Protein AF-A0A2N6LLQ1-F1 (afdb_monomer)

pLDDT: mean 83.96, std 10.86, range [49.66, 97.88]

InterPro domains:
  IPR036291 NAD(P)-binding domain superfamily [SSF51735] (32-72)

Structure (mmCIF, N/CA/C/O backbone):
data_AF-A0A2N6LLQ1-F1
#
_entry.id   AF-A0A2N6LLQ1-F1
#
loop_
_atom_site.group_PDB
_atom_site.id
_atom_site.type_symbol
_atom_site.label_atom_id
_atom_site.label_alt_id
_atom_site.label_comp_id
_atom_site.label_asym_id
_atom_site.label_entity_id
_atom_site.label_seq_id
_atom_site.pdbx_PDB_ins_code
_atom_site.Cartn_x
_atom_site.Cartn_y
_atom_site.Cartn_z
_atom_site.occupancy
_atom_site.B_iso_or_equiv
_atom_site.auth_seq_id
_atom_site.auth_comp_id
_atom_site.auth_asym_id
_atom_site.auth_atom_id
_atom_site.pdbx_PDB_model_num
ATOM 1 N N . PHE A 1 1 ? 6.153 -7.199 19.737 1.00 49.66 1 PHE A N 1
ATOM 2 C CA . PHE A 1 1 ? 4.948 -8.018 19.962 1.00 49.66 1 PHE A CA 1
ATOM 3 C C . PHE A 1 1 ? 3.948 -7.649 18.873 1.00 49.66 1 PHE A C 1
ATOM 5 O O . PHE A 1 1 ? 3.478 -6.519 18.876 1.00 49.66 1 PHE A O 1
ATOM 12 N N . SER A 1 2 ? 3.724 -8.505 17.875 1.00 70.25 2 SER A N 1
ATOM 13 C CA . SER A 1 2 ? 2.695 -8.277 16.849 1.00 70.25 2 SER A CA 1
ATOM 14 C C . SER A 1 2 ? 1.460 -9.088 17.218 1.00 70.25 2 SER A C 1
ATOM 16 O O . SER A 1 2 ? 1.577 -10.288 17.458 1.00 70.25 2 SER A O 1
ATOM 18 N N . LEU A 1 3 ? 0.300 -8.437 17.287 1.00 76.62 3 LEU A N 1
ATOM 19 C CA . LEU A 1 3 ? -0.973 -9.131 17.460 1.00 76.62 3 LEU A CA 1
ATOM 20 C C . LEU A 1 3 ? -1.238 -9.966 16.192 1.00 76.62 3 LEU A C 1
ATOM 22 O O . LEU A 1 3 ? -1.080 -9.414 15.095 1.00 76.62 3 LEU A O 1
ATOM 26 N N . PRO A 1 4 ? -1.607 -11.252 16.291 1.00 86.62 4 PRO A N 1
ATOM 27 C CA . PRO A 1 4 ? -1.964 -12.010 15.104 1.00 86.62 4 PRO A CA 1
ATOM 28 C C . PRO A 1 4 ? -3.243 -11.455 14.450 1.00 86.62 4 PRO A C 1
ATOM 30 O O . PRO A 1 4 ? -3.998 -10.650 15.010 1.00 86.62 4 PRO A O 1
ATOM 33 N N . LYS A 1 5 ? -3.420 -11.802 13.171 1.00 82.81 5 LYS A N 1
ATOM 34 C CA . LYS A 1 5 ? -4.429 -11.202 12.286 1.00 82.81 5 LYS A CA 1
ATOM 35 C C . LYS A 1 5 ? -5.844 -11.319 12.853 1.00 82.81 5 LYS A C 1
ATOM 37 O O . LYS A 1 5 ? -6.625 -10.370 12.753 1.00 82.81 5 LYS A O 1
ATOM 42 N N . ASP A 1 6 ? -6.172 -12.479 13.404 1.00 86.81 6 ASP A N 1
ATOM 43 C CA . ASP A 1 6 ? -7.532 -12.796 13.820 1.00 86.81 6 ASP A CA 1
ATOM 44 C C . ASP A 1 6 ? -7.914 -12.054 15.101 1.00 86.81 6 ASP A C 1
ATOM 46 O O . ASP A 1 6 ? -9.019 -11.509 15.175 1.00 86.81 6 ASP A O 1
ATOM 50 N N . GLU A 1 7 ? -6.990 -11.907 16.057 1.00 88.88 7 GLU A N 1
ATOM 51 C CA . GLU A 1 7 ? -7.208 -11.068 17.237 1.00 88.88 7 GLU A CA 1
ATOM 52 C C . GLU A 1 7 ? -7.374 -9.596 16.843 1.00 88.88 7 GLU A C 1
ATOM 54 O O . GLU A 1 7 ? -8.254 -8.906 17.366 1.00 88.88 7 GLU A O 1
ATOM 59 N N . LEU A 1 8 ? -6.590 -9.113 15.871 1.00 87.12 8 LEU A N 1
ATOM 60 C CA . LEU A 1 8 ? -6.699 -7.734 15.387 1.00 87.12 8 LEU A CA 1
ATOM 61 C C . LEU A 1 8 ? -8.058 -7.494 14.718 1.00 87.12 8 LEU A C 1
ATOM 63 O O . LEU A 1 8 ? -8.715 -6.477 14.957 1.00 87.12 8 LEU A O 1
ATOM 67 N N . LYS A 1 9 ? -8.510 -8.453 13.907 1.00 87.19 9 LYS A N 1
ATOM 68 C CA . LYS A 1 9 ? -9.806 -8.397 13.229 1.00 87.19 9 LYS A CA 1
ATOM 69 C C . LYS A 1 9 ? -10.963 -8.437 14.225 1.00 87.19 9 LYS A C 1
ATOM 71 O O . LYS A 1 9 ? -11.932 -7.696 14.056 1.00 87.19 9 LYS A O 1
ATOM 76 N N . LEU A 1 10 ? -10.865 -9.262 15.269 1.00 88.81 10 LEU A N 1
ATOM 77 C CA . LEU A 1 10 ? -11.857 -9.319 16.343 1.00 88.81 10 LEU A CA 1
ATOM 78 C C . LEU A 1 10 ? -11.963 -7.974 17.072 1.00 88.81 10 LEU A C 1
ATOM 80 O O . LEU A 1 10 ? -13.066 -7.449 17.237 1.00 88.81 10 LEU A O 1
ATOM 84 N N . PHE A 1 11 ? -10.826 -7.383 17.439 1.00 88.88 11 PHE A N 1
ATOM 85 C CA . PHE A 1 11 ? -10.785 -6.083 18.104 1.00 88.88 11 PHE A CA 1
ATOM 86 C C . PHE A 1 11 ? -11.426 -4.976 17.254 1.00 88.88 11 PHE A C 1
ATOM 88 O O . PHE A 1 11 ? -12.271 -4.221 17.741 1.00 88.88 11 PHE A O 1
ATOM 95 N N . LEU A 1 12 ? -11.085 -4.904 15.963 1.00 87.75 12 LEU A N 1
ATOM 96 C CA . LEU A 1 12 ? -11.659 -3.902 15.064 1.00 87.75 12 LEU A CA 1
ATOM 97 C C . LEU A 1 12 ? -13.155 -4.107 14.833 1.00 87.75 12 LEU A C 1
ATOM 99 O O . LEU A 1 12 ? -13.885 -3.121 14.765 1.00 87.75 12 LEU A O 1
ATOM 103 N N . LYS A 1 13 ? -13.644 -5.353 14.772 1.00 87.31 13 LYS A N 1
ATOM 104 C CA . LYS A 1 13 ? -15.088 -5.628 14.704 1.00 87.31 13 LYS A CA 1
ATOM 105 C C . LYS A 1 13 ? -15.816 -5.077 15.927 1.00 87.31 13 LYS A C 1
ATOM 107 O O . LYS A 1 13 ? -16.818 -4.386 15.762 1.00 87.31 13 LYS A O 1
ATOM 112 N N . LEU A 1 14 ? -15.310 -5.336 17.133 1.00 89.19 14 LEU A N 1
ATOM 113 C CA . LEU A 1 14 ? -15.901 -4.815 18.372 1.00 89.19 14 LEU A CA 1
ATOM 114 C C . LEU A 1 14 ? -15.914 -3.282 18.385 1.00 89.19 14 LEU A C 1
ATOM 116 O O . LEU A 1 14 ? -16.950 -2.670 18.653 1.00 89.19 14 LEU A O 1
ATOM 120 N N . ARG A 1 15 ? -14.789 -2.656 18.019 1.00 86.19 15 ARG A N 1
ATOM 121 C CA . ARG A 1 15 ? -14.682 -1.196 17.910 1.00 86.19 15 ARG A CA 1
ATOM 122 C C . ARG A 1 15 ? -15.679 -0.626 16.900 1.00 86.19 15 ARG A C 1
ATOM 124 O O . ARG A 1 15 ? -16.377 0.332 17.225 1.00 86.19 15 ARG A O 1
ATOM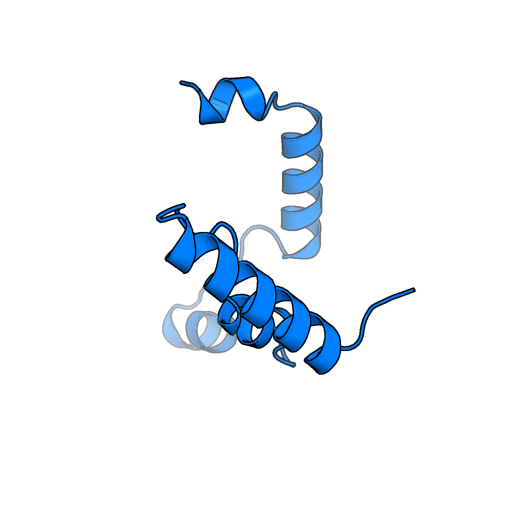 131 N N . TYR A 1 16 ? -15.772 -1.224 15.714 1.00 85.81 16 TYR A N 1
ATOM 132 C CA . TYR A 1 16 ? -16.681 -0.796 14.652 1.00 85.81 16 TYR A CA 1
ATOM 133 C C . TYR A 1 16 ? -18.148 -0.850 15.099 1.00 85.81 16 TYR A C 1
ATOM 135 O O . TYR A 1 16 ? -18.889 0.108 14.884 1.00 85.81 16 TYR A O 1
ATOM 143 N N . GLN A 1 17 ? -18.567 -1.923 15.782 1.00 86.69 17 GLN A N 1
ATOM 144 C CA . GLN A 1 17 ? -19.932 -2.026 16.316 1.00 86.69 17 GLN A CA 1
ATOM 145 C C . GLN A 1 17 ? -20.221 -0.946 17.366 1.00 86.69 17 GLN A C 1
ATOM 147 O O . GLN A 1 17 ? -21.285 -0.329 17.332 1.00 86.69 17 GLN A O 1
ATOM 152 N N . GLY A 1 18 ? -19.261 -0.658 18.251 1.00 87.88 18 GLY A N 1
ATOM 153 C CA . GLY A 1 18 ? -19.371 0.449 19.201 1.00 87.88 18 GLY A CA 1
ATOM 154 C C . GLY A 1 18 ? -19.508 1.802 18.496 1.00 87.88 18 GLY A C 1
ATOM 155 O O . GLY A 1 18 ? -20.424 2.565 18.787 1.00 87.88 18 GLY A O 1
ATOM 156 N N . GLN A 1 19 ? -18.650 2.088 17.513 1.00 87.38 19 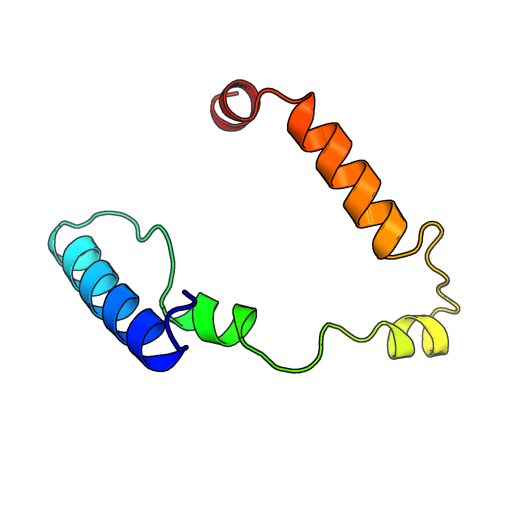GLN A N 1
ATOM 157 C CA . GLN A 1 19 ? -18.712 3.327 16.728 1.00 87.38 19 GLN A CA 1
ATOM 158 C C . GLN A 1 19 ? -20.057 3.478 16.008 1.00 87.38 19 GLN A C 1
ATOM 160 O O . GLN A 1 19 ? -20.666 4.544 16.083 1.00 87.38 19 GLN A O 1
ATOM 165 N N . LYS A 1 20 ? -20.571 2.397 15.410 1.00 82.50 20 LYS A N 1
ATOM 166 C CA . LYS A 1 20 ? -21.890 2.363 14.768 1.00 82.50 20 LYS A CA 1
ATOM 167 C C . LYS A 1 20 ? -23.022 2.660 15.756 1.00 82.50 20 LYS A C 1
ATOM 169 O O . LYS A 1 20 ? -23.897 3.465 15.439 1.00 82.50 20 LYS A O 1
ATOM 174 N N . LEU A 1 21 ? -22.994 2.059 16.948 1.00 88.94 21 LEU A N 1
ATOM 175 C CA . LEU A 1 21 ? -23.988 2.293 18.002 1.00 88.94 21 LEU A CA 1
ATOM 176 C C . LEU A 1 21 ? -24.008 3.764 18.447 1.00 88.94 21 LEU A C 1
ATOM 178 O O . LEU A 1 21 ? -25.075 4.349 18.611 1.00 88.94 21 LEU A O 1
ATOM 182 N N . PHE A 1 22 ? -22.833 4.384 18.562 1.00 87.50 22 PHE A N 1
ATOM 183 C CA . PHE A 1 22 ? -22.686 5.800 18.906 1.00 87.50 22 PHE A CA 1
ATOM 184 C C . PHE A 1 22 ? -22.763 6.751 17.698 1.00 87.50 22 PHE A C 1
ATOM 186 O O . PHE A 1 22 ? -22.447 7.931 17.844 1.00 87.50 22 PHE A O 1
ATOM 193 N N . ARG A 1 23 ? -23.164 6.265 16.509 1.00 83.00 23 ARG A N 1
ATOM 194 C CA . ARG A 1 23 ? -23.227 7.025 15.241 1.00 83.00 23 ARG A CA 1
ATOM 195 C C . ARG A 1 23 ? -21.939 7.792 14.906 1.00 83.00 23 ARG A C 1
ATOM 197 O O . ARG A 1 23 ? -21.977 8.837 14.263 1.00 83.00 23 ARG A O 1
ATOM 204 N N . LYS A 1 24 ? -20.791 7.272 15.336 1.00 76.69 24 LYS A N 1
ATOM 205 C CA . LYS A 1 24 ? -19.473 7.797 14.979 1.00 76.69 24 LYS A CA 1
ATOM 206 C C . LYS A 1 24 ? -19.020 7.170 13.666 1.00 76.69 24 LYS A C 1
ATOM 208 O O . LYS A 1 24 ? -19.258 5.987 13.424 1.00 76.69 24 LYS A O 1
ATOM 213 N N . GLN A 1 25 ? -18.354 7.961 12.830 1.00 74.00 25 GLN A N 1
ATOM 214 C CA . GLN A 1 25 ? -17.714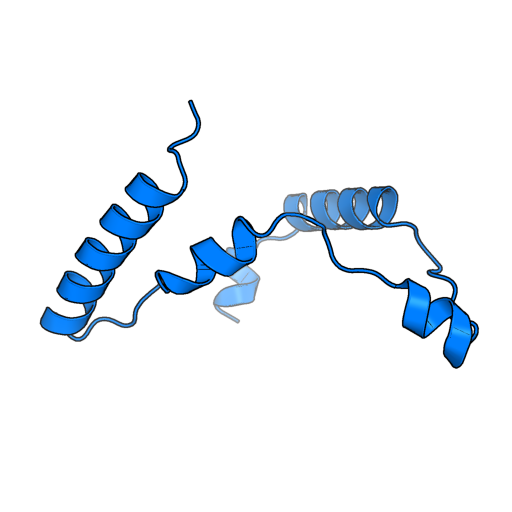 7.448 11.624 1.00 74.00 25 GLN A CA 1
ATOM 215 C C . GLN A 1 25 ? -16.620 6.446 12.015 1.00 74.00 25 GLN A C 1
ATOM 217 O O . GLN A 1 25 ? -15.918 6.635 13.009 1.00 74.00 25 GLN A O 1
ATOM 222 N N . ALA A 1 26 ? -16.525 5.346 11.272 1.00 71.56 26 ALA A N 1
ATOM 223 C CA . ALA A 1 26 ? -15.523 4.325 11.533 1.00 71.56 26 ALA A CA 1
ATOM 224 C C . ALA A 1 26 ? -14.156 4.771 11.009 1.00 71.56 26 ALA A C 1
ATOM 226 O O . ALA A 1 26 ? -14.019 5.054 9.821 1.00 71.56 26 ALA A O 1
ATOM 227 N N . ASP A 1 27 ? -13.154 4.784 11.889 1.00 75.62 27 ASP A N 1
ATOM 228 C CA . ASP A 1 27 ? -11.790 5.210 11.540 1.00 75.62 27 ASP A CA 1
ATOM 229 C C . ASP A 1 27 ? -11.058 4.146 10.703 1.00 75.62 27 ASP A C 1
ATOM 231 O O . ASP A 1 27 ? -10.261 4.465 9.826 1.00 75.62 27 ASP A O 1
ATOM 235 N N . ILE A 1 28 ? -11.303 2.863 11.000 1.00 75.81 28 ILE A N 1
ATOM 236 C CA . ILE A 1 28 ? -10.663 1.714 10.349 1.00 75.81 28 ILE A CA 1
ATOM 237 C C . ILE A 1 28 ? -11.709 0.615 10.188 1.00 75.81 28 ILE A C 1
ATOM 239 O O . ILE A 1 28 ? -12.300 0.153 11.167 1.00 75.81 28 ILE A O 1
ATOM 243 N N . LEU A 1 29 ? -11.918 0.180 8.949 1.00 79.69 29 LEU A N 1
ATOM 244 C CA . LEU A 1 29 ? -12.791 -0.946 8.643 1.00 79.69 29 LEU A CA 1
ATOM 245 C C . LEU A 1 29 ? -12.087 -2.270 8.986 1.00 79.69 29 LEU A C 1
ATOM 247 O O . LEU A 1 29 ? -10.908 -2.423 8.652 1.00 79.69 29 LEU A O 1
ATOM 251 N N . PRO A 1 30 ? -12.767 -3.250 9.607 1.00 76.19 30 PRO A N 1
ATOM 252 C CA . PRO A 1 30 ? -12.182 -4.566 9.874 1.00 76.19 30 PRO A CA 1
ATOM 253 C C . PRO A 1 30 ? -11.598 -5.248 8.624 1.00 76.19 30 PRO A C 1
ATOM 255 O O . PRO A 1 30 ? -10.610 -5.973 8.713 1.00 76.19 30 PRO A O 1
ATOM 258 N N . GLU A 1 31 ? -12.174 -4.988 7.452 1.00 80.06 31 GLU A N 1
ATOM 259 C CA . GLU A 1 31 ? -11.757 -5.510 6.147 1.00 80.06 31 GLU A CA 1
ATOM 260 C C . GLU A 1 31 ? -10.403 -4.941 5.694 1.00 80.06 31 GLU A C 1
ATOM 262 O O . GLU A 1 31 ? -9.669 -5.597 4.954 1.00 80.06 31 GLU A O 1
ATOM 267 N N . ALA A 1 32 ? -10.010 -3.760 6.189 1.00 80.44 32 ALA A N 1
ATOM 268 C CA . ALA A 1 32 ? -8.688 -3.197 5.926 1.00 80.44 32 ALA A CA 1
ATOM 269 C C . ALA A 1 32 ? -7.570 -4.113 6.453 1.00 80.44 32 ALA A C 1
ATOM 271 O O . ALA A 1 32 ? -6.478 -4.144 5.889 1.00 80.44 32 ALA A O 1
ATOM 272 N N . VAL A 1 33 ? -7.840 -4.920 7.486 1.00 81.62 33 VAL A N 1
ATOM 273 C CA . VAL A 1 33 ? -6.886 -5.927 7.972 1.00 81.62 33 VAL A CA 1
ATOM 274 C C . VAL A 1 33 ? -6.645 -7.002 6.928 1.00 81.62 33 VAL A C 1
ATOM 276 O O . VAL A 1 33 ? -5.502 -7.403 6.735 1.00 81.62 33 VAL A O 1
ATOM 279 N N . ASP A 1 34 ? -7.679 -7.463 6.223 1.00 81.25 34 ASP A N 1
ATOM 280 C CA . ASP A 1 34 ? -7.506 -8.474 5.176 1.00 81.25 34 ASP A CA 1
ATOM 281 C C . ASP A 1 34 ? -6.627 -7.953 4.039 1.00 81.25 34 ASP A C 1
ATOM 283 O O . ASP A 1 34 ? -5.795 -8.693 3.520 1.00 81.25 34 ASP A O 1
ATOM 287 N N . PHE A 1 35 ? -6.763 -6.668 3.714 1.00 77.50 35 PHE A N 1
ATOM 288 C CA . PHE A 1 35 ? -5.922 -5.987 2.740 1.00 77.50 35 PHE A CA 1
ATOM 289 C C . PHE A 1 35 ? -4.468 -5.851 3.216 1.00 77.50 35 PHE A C 1
ATOM 291 O O . PHE A 1 35 ? -3.552 -6.221 2.488 1.00 77.50 35 PHE A O 1
ATOM 298 N N . MET A 1 36 ? -4.249 -5.376 4.447 1.00 78.25 36 MET A N 1
ATOM 299 C CA . MET A 1 36 ? -2.905 -5.173 5.011 1.00 78.25 36 MET A CA 1
ATOM 300 C C . MET A 1 36 ? -2.147 -6.482 5.257 1.00 78.25 36 MET A C 1
ATOM 302 O O . MET A 1 36 ? -0.923 -6.506 5.204 1.00 78.25 36 MET A O 1
ATOM 306 N N . THR A 1 37 ? -2.865 -7.568 5.543 1.00 77.38 37 THR A N 1
ATOM 307 C CA . THR A 1 37 ? -2.277 -8.881 5.860 1.00 77.38 37 THR A CA 1
ATOM 308 C C . THR A 1 37 ? -2.183 -9.808 4.654 1.00 77.38 37 THR A C 1
ATOM 310 O O . THR A 1 37 ? -1.808 -10.971 4.806 1.00 77.38 37 THR A O 1
ATOM 313 N N . ARG A 1 38 ? -2.552 -9.335 3.459 1.00 78.94 38 ARG A N 1
ATOM 314 C CA . ARG A 1 38 ? -2.525 -10.160 2.256 1.00 78.94 38 ARG A CA 1
ATOM 315 C C . ARG A 1 38 ? -1.073 -10.536 1.924 1.00 78.94 38 ARG A C 1
ATOM 317 O O . ARG A 1 38 ? -0.254 -9.638 1.725 1.00 78.94 38 ARG A O 1
ATOM 324 N N . PRO A 1 39 ? -0.738 -11.835 1.840 1.00 65.44 39 PRO A N 1
ATOM 325 C CA . PRO A 1 39 ? 0.571 -12.244 1.359 1.00 65.44 39 PRO A CA 1
ATOM 326 C C . PRO A 1 39 ? 0.706 -11.868 -0.124 1.00 65.44 39 PRO A C 1
ATOM 328 O O . PRO A 1 39 ? -0.264 -11.965 -0.879 1.00 65.44 39 PRO A O 1
ATOM 331 N N . TYR A 1 40 ? 1.918 -11.465 -0.513 1.00 61.44 40 TYR A N 1
ATOM 332 C CA . TYR A 1 40 ? 2.313 -10.959 -1.837 1.00 61.44 40 TYR A CA 1
ATOM 333 C C . TYR A 1 40 ? 1.845 -9.525 -2.135 1.00 61.44 40 TYR A C 1
ATOM 335 O O . TYR A 1 40 ? 0.684 -9.256 -2.446 1.00 61.44 40 TYR A O 1
ATOM 343 N N . ALA A 1 41 ? 2.803 -8.598 -2.064 1.00 63.53 41 ALA A N 1
ATOM 344 C CA . ALA A 1 41 ? 2.631 -7.218 -2.489 1.00 63.53 41 ALA A CA 1
ATOM 345 C C . ALA A 1 41 ? 2.330 -7.135 -3.996 1.00 63.53 41 ALA A C 1
ATOM 347 O O . ALA A 1 41 ? 2.660 -8.029 -4.776 1.00 63.53 41 ALA A O 1
ATOM 348 N N . TYR A 1 42 ? 1.684 -6.042 -4.388 1.00 71.25 42 TYR A N 1
ATOM 349 C CA . TYR A 1 42 ? 1.314 -5.699 -5.759 1.00 71.25 42 TYR A CA 1
ATOM 350 C C . TYR A 1 42 ? 2.388 -6.046 -6.800 1.00 71.25 42 TYR A C 1
ATOM 352 O O . TYR A 1 42 ? 3.556 -5.699 -6.643 1.00 71.25 42 TYR A O 1
ATOM 360 N N . SER A 1 43 ? 1.973 -6.684 -7.899 1.00 84.88 43 SER A N 1
ATOM 361 C CA . SER A 1 43 ? 2.844 -6.967 -9.042 1.00 84.88 43 SER A CA 1
ATOM 362 C C . SER A 1 43 ? 2.701 -5.889 -10.114 1.00 84.88 43 SER A C 1
ATOM 364 O O . SER A 1 43 ? 1.592 -5.593 -10.564 1.00 84.88 43 SER A O 1
ATOM 366 N N . ILE A 1 44 ? 3.834 -5.353 -10.569 1.00 90.62 44 ILE A N 1
ATOM 367 C CA . ILE A 1 44 ? 3.905 -4.428 -11.711 1.00 90.62 44 ILE A CA 1
ATOM 368 C C . ILE A 1 44 ? 4.209 -5.142 -13.036 1.00 90.62 44 ILE A C 1
ATOM 370 O O . ILE A 1 44 ? 4.340 -4.495 -14.073 1.00 90.62 44 ILE A O 1
ATOM 374 N N . GLU A 1 45 ? 4.275 -6.476 -13.030 1.00 92.38 45 GLU A N 1
ATOM 375 C CA . GLU A 1 45 ? 4.661 -7.283 -14.194 1.00 92.38 45 GLU A CA 1
ATOM 376 C C . GLU A 1 45 ? 3.755 -7.051 -15.402 1.00 92.38 45 GLU A C 1
ATOM 378 O O . GLU A 1 45 ? 4.221 -6.982 -16.538 1.00 92.38 45 GLU A O 1
ATOM 383 N N . LYS A 1 46 ? 2.450 -6.878 -15.175 1.00 94.06 46 LYS A N 1
ATOM 384 C CA . LYS A 1 46 ? 1.506 -6.581 -16.258 1.00 94.06 46 LYS A CA 1
ATOM 385 C C . LYS A 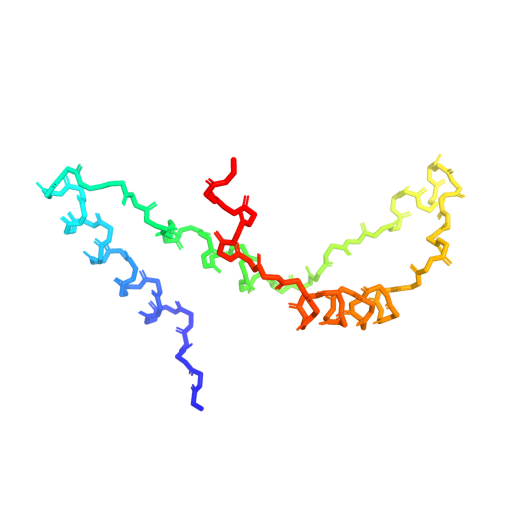1 46 ? 1.813 -5.234 -16.918 1.00 94.06 46 LYS A C 1
ATOM 387 O O . LYS A 1 46 ? 1.802 -5.143 -18.139 1.00 94.06 46 LYS A O 1
ATOM 392 N N . ALA A 1 47 ? 2.111 -4.202 -16.128 1.00 94.88 47 ALA A N 1
ATOM 393 C CA . ALA A 1 47 ? 2.448 -2.882 -16.654 1.00 94.88 47 ALA A CA 1
ATOM 394 C C . ALA A 1 47 ? 3.772 -2.919 -17.429 1.00 94.88 47 ALA A C 1
ATOM 396 O O . ALA A 1 47 ? 3.852 -2.366 -18.523 1.00 94.88 47 ALA A O 1
ATOM 397 N N . ARG A 1 48 ? 4.773 -3.645 -16.916 1.00 94.62 48 ARG A N 1
ATOM 398 C CA . ARG A 1 48 ? 6.038 -3.891 -17.622 1.00 94.62 48 ARG A CA 1
ATOM 399 C C . ARG A 1 48 ? 5.803 -4.544 -18.987 1.00 94.62 48 ARG A C 1
ATOM 401 O O . ARG A 1 48 ? 6.295 -4.048 -19.991 1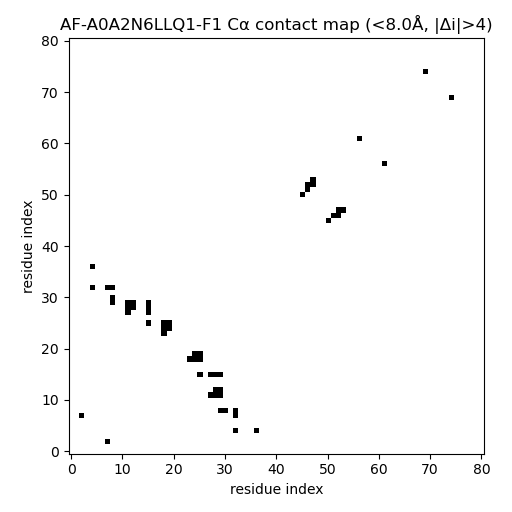.00 94.62 48 ARG A O 1
ATOM 408 N N . LYS A 1 49 ? 4.997 -5.611 -19.038 1.00 96.44 49 LYS A N 1
ATOM 409 C CA . LYS A 1 49 ? 4.739 -6.386 -20.267 1.00 96.44 49 LYS A CA 1
ATOM 410 C C . LYS A 1 49 ? 3.854 -5.668 -21.284 1.00 96.44 49 LYS A C 1
ATOM 412 O O . LYS A 1 49 ? 4.077 -5.808 -22.478 1.00 96.44 49 LYS A O 1
ATOM 417 N N . THR A 1 50 ? 2.823 -4.959 -20.830 1.00 97.88 50 THR A N 1
ATOM 418 C CA . THR A 1 50 ? 1.806 -4.374 -21.723 1.00 97.88 50 THR A CA 1
ATOM 419 C C . THR A 1 50 ? 2.102 -2.925 -22.089 1.00 97.88 50 THR A C 1
ATOM 421 O O . THR A 1 50 ? 1.740 -2.491 -23.175 1.00 97.88 50 THR A O 1
ATOM 424 N N . LEU A 1 51 ? 2.733 -2.170 -21.190 1.00 97.12 51 LEU A N 1
ATOM 425 C CA . LEU A 1 51 ? 2.941 -0.729 -21.349 1.00 97.12 51 LEU A CA 1
ATOM 426 C C . LEU A 1 51 ? 4.421 -0.361 -21.491 1.00 97.12 51 LEU A C 1
ATOM 428 O O . LEU A 1 51 ? 4.735 0.826 -21.535 1.00 97.12 51 LEU A O 1
ATOM 432 N N . SER A 1 52 ? 5.326 -1.349 -21.492 1.00 95.44 52 SER A N 1
ATOM 433 C CA . SER A 1 52 ? 6.777 -1.127 -21.400 1.00 95.44 52 SER A CA 1
ATOM 434 C C . SER A 1 52 ? 7.144 -0.197 -20.237 1.00 95.44 52 SER A C 1
ATOM 436 O O . SER A 1 52 ? 8.067 0.609 -20.325 1.00 95.44 52 SER A O 1
ATOM 438 N N . TYR A 1 53 ? 6.366 -0.267 -19.152 1.00 94.38 53 TYR A N 1
ATOM 439 C CA . TYR A 1 53 ? 6.535 0.603 -17.998 1.00 94.38 53 TYR A CA 1
ATOM 440 C C . TYR A 1 53 ? 7.772 0.194 -17.201 1.00 94.38 53 TYR A C 1
ATOM 442 O O . TYR A 1 53 ? 7.846 -0.935 -16.719 1.00 94.38 53 TYR A O 1
ATOM 450 N N . GLU A 1 54 ? 8.683 1.142 -16.985 1.00 94.38 54 GLU A N 1
ATOM 451 C CA . GLU A 1 54 ? 9.778 1.028 -16.024 1.00 94.38 54 GLU A CA 1
ATOM 452 C C . GLU A 1 54 ? 9.623 2.127 -14.957 1.00 94.38 54 GLU A C 1
ATOM 454 O O . GLU A 1 54 ? 9.537 3.312 -15.305 1.00 94.38 54 GLU A O 1
ATOM 459 N N . PRO A 1 55 ? 9.564 1.788 -13.656 1.00 92.50 55 PRO A N 1
ATOM 460 C CA . PRO A 1 55 ? 9.572 2.787 -12.600 1.00 92.50 55 PRO A CA 1
ATOM 461 C C . PRO A 1 55 ? 10.866 3.610 -12.636 1.00 92.50 55 PRO A C 1
ATOM 463 O O . PRO A 1 55 ? 11.966 3.073 -12.564 1.00 92.50 55 PRO A O 1
ATOM 466 N N . LYS A 1 56 ? 10.730 4.941 -12.676 1.00 95.19 56 LYS A N 1
ATOM 467 C CA . LYS A 1 56 ? 11.874 5.873 -12.612 1.00 95.19 56 LYS A CA 1
ATOM 468 C C . LYS A 1 56 ? 12.653 5.768 -11.298 1.00 95.19 56 LYS A C 1
ATOM 470 O O . LYS A 1 56 ? 13.841 6.061 -11.263 1.00 95.19 56 LYS A O 1
ATOM 475 N N . ILE A 1 57 ? 11.957 5.410 -10.222 1.00 94.94 57 ILE A N 1
ATOM 476 C CA . ILE A 1 57 ? 12.499 5.244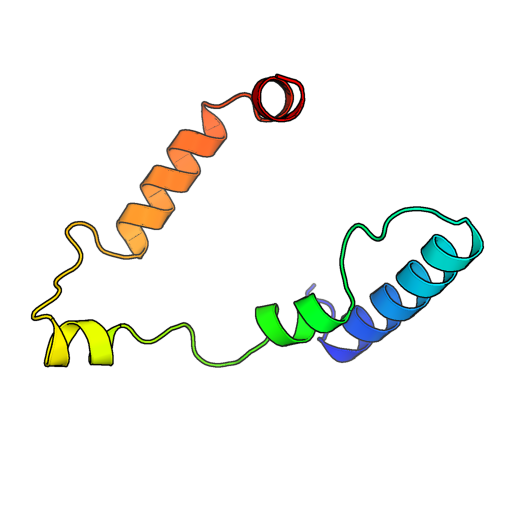 -8.877 1.00 94.94 57 ILE A CA 1
ATOM 477 C C . 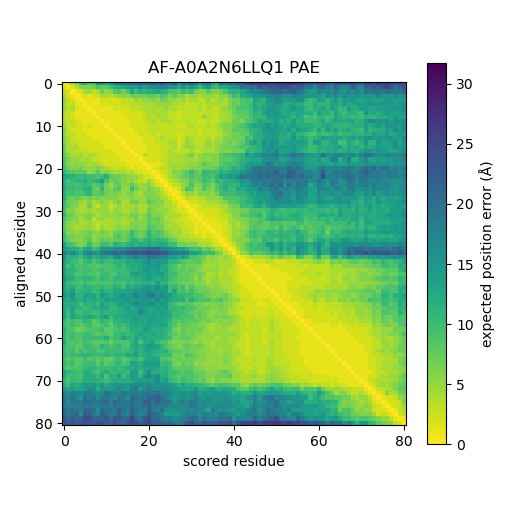ILE A 1 57 ? 11.986 3.904 -8.364 1.00 94.94 57 ILE A C 1
ATOM 479 O O . ILE A 1 57 ? 10.788 3.625 -8.458 1.00 94.94 57 ILE A O 1
ATOM 483 N N . ASN A 1 58 ? 12.885 3.066 -7.854 1.00 92.31 58 ASN A N 1
ATOM 484 C CA . ASN A 1 58 ? 12.502 1.775 -7.296 1.00 92.31 58 ASN A CA 1
ATOM 485 C C . ASN A 1 58 ? 11.713 1.945 -5.981 1.00 92.31 58 ASN A C 1
ATOM 487 O O . ASN A 1 58 ? 11.644 3.032 -5.405 1.00 92.31 58 ASN A O 1
ATOM 491 N N . LEU A 1 59 ? 11.095 0.860 -5.512 1.00 88.94 59 LEU A N 1
ATOM 492 C CA . LEU A 1 59 ? 10.246 0.908 -4.322 1.00 88.94 59 LEU A CA 1
ATOM 493 C C . LEU A 1 59 ? 11.012 1.371 -3.076 1.00 88.94 59 LEU A C 1
ATOM 495 O O . LEU A 1 59 ? 10.497 2.188 -2.322 1.00 88.94 59 LEU A O 1
ATOM 499 N N . GLU A 1 60 ? 12.226 0.867 -2.864 1.00 92.19 60 GLU A N 1
ATOM 500 C CA . GLU A 1 60 ? 13.035 1.182 -1.684 1.00 92.19 60 GLU A CA 1
ATOM 501 C C . GLU A 1 60 ? 13.358 2.678 -1.603 1.00 92.19 60 GLU A C 1
ATOM 503 O O . GLU A 1 60 ? 13.074 3.330 -0.598 1.00 92.19 60 GLU A O 1
ATOM 508 N N . GLU A 1 61 ? 13.854 3.246 -2.698 1.00 96.19 61 GLU A N 1
ATOM 509 C CA . GLU A 1 61 ? 14.187 4.663 -2.779 1.00 96.19 61 GLU A CA 1
ATOM 510 C C . GLU A 1 61 ? 12.934 5.542 -2.696 1.00 96.19 61 GLU A C 1
ATOM 512 O O . GLU A 1 61 ? 12.918 6.547 -1.984 1.00 96.19 61 GLU A O 1
ATOM 517 N N . GLY A 1 62 ? 11.839 5.137 -3.346 1.00 95.06 62 GLY A N 1
ATOM 518 C CA . GLY A 1 62 ? 10.558 5.833 -3.231 1.00 95.06 62 GLY A CA 1
ATOM 519 C C . GLY A 1 62 ? 10.047 5.871 -1.786 1.00 95.06 62 GLY A C 1
ATOM 520 O O . GLY A 1 62 ? 9.576 6.911 -1.314 1.00 95.06 62 GLY A O 1
ATOM 521 N N . MET A 1 63 ? 10.197 4.766 -1.050 1.00 94.50 63 MET A N 1
ATOM 522 C CA . MET A 1 63 ? 9.836 4.691 0.366 1.00 94.50 63 MET A CA 1
ATOM 523 C C . MET A 1 63 ? 10.744 5.569 1.230 1.00 94.50 63 MET A C 1
ATOM 525 O O . MET A 1 63 ? 10.237 6.281 2.100 1.00 94.50 63 MET A O 1
ATOM 529 N N . ARG A 1 64 ? 12.057 5.589 0.968 1.00 96.44 64 ARG A N 1
ATOM 530 C CA . ARG A 1 64 ? 13.013 6.456 1.674 1.00 96.44 64 ARG A CA 1
ATOM 531 C C . ARG A 1 64 ? 12.662 7.935 1.504 1.00 96.44 64 ARG A C 1
ATOM 533 O O . ARG A 1 64 ? 12.527 8.653 2.494 1.00 96.44 64 ARG A O 1
ATOM 540 N N . LEU A 1 65 ? 12.437 8.378 0.267 1.00 96.31 65 LEU A N 1
ATOM 541 C CA . LEU A 1 65 ? 12.058 9.761 -0.042 1.00 96.31 65 LEU A CA 1
ATOM 542 C C . LEU A 1 65 ? 10.729 10.150 0.619 1.00 96.31 65 LEU A C 1
ATOM 544 O O . LEU A 1 65 ? 10.602 11.240 1.177 1.00 96.31 65 LEU A O 1
ATOM 548 N N . THR A 1 66 ? 9.756 9.236 0.621 1.00 94.38 66 THR A N 1
ATOM 549 C CA . THR A 1 66 ? 8.463 9.446 1.288 1.00 94.38 66 THR A CA 1
ATOM 550 C C . THR A 1 66 ? 8.636 9.629 2.797 1.00 94.38 66 THR A C 1
ATOM 552 O O . THR A 1 66 ? 8.050 10.539 3.381 1.00 94.38 66 THR A O 1
ATOM 555 N N . GLN A 1 67 ? 9.473 8.812 3.443 1.00 93.56 67 GLN A N 1
ATOM 556 C CA . GLN A 1 67 ? 9.776 8.951 4.871 1.00 93.56 67 GLN A CA 1
ATOM 557 C C . GLN A 1 67 ? 10.464 10.282 5.193 1.00 93.56 67 GLN A C 1
ATOM 559 O O . GLN A 1 67 ? 10.144 10.916 6.197 1.00 93.56 67 GLN A O 1
ATOM 564 N N . GLU A 1 68 ? 11.407 10.720 4.359 1.00 95.56 68 GLU A N 1
ATOM 565 C CA . GLU A 1 68 ? 12.079 12.011 4.535 1.00 95.56 68 GLU A CA 1
ATOM 566 C C . GLU A 1 68 ? 11.120 13.187 4.385 1.00 95.56 68 GLU A C 1
ATOM 568 O O . GLU A 1 68 ? 11.183 14.133 5.173 1.00 95.56 68 GLU A O 1
ATOM 573 N N . TRP A 1 69 ? 10.215 13.118 3.409 1.00 94.12 69 TRP A N 1
ATOM 574 C CA . TRP A 1 69 ? 9.157 14.105 3.238 1.00 94.12 69 TRP A CA 1
ATOM 575 C C . TRP A 1 69 ? 8.235 14.146 4.463 1.00 94.12 69 TRP A C 1
ATOM 577 O O . TRP A 1 69 ? 8.034 15.215 5.033 1.00 94.12 69 TRP A O 1
ATOM 587 N N . LEU A 1 70 ? 7.765 12.989 4.943 1.00 91.06 70 LEU A N 1
ATOM 588 C CA . LEU A 1 70 ? 6.904 12.896 6.129 1.00 91.06 70 LEU A CA 1
ATOM 589 C C . LEU A 1 70 ? 7.540 13.505 7.385 1.00 91.06 70 LEU A C 1
ATOM 591 O O . LEU A 1 70 ? 6.834 14.107 8.185 1.00 91.06 70 LEU A O 1
ATOM 595 N N . LYS A 1 71 ? 8.861 13.380 7.565 1.00 89.75 71 LYS A N 1
ATOM 596 C CA . LYS A 1 71 ? 9.579 13.980 8.707 1.00 89.75 71 LYS A CA 1
ATOM 597 C C . LYS A 1 71 ? 9.624 15.507 8.656 1.00 89.75 71 LYS A C 1
ATOM 599 O O . LYS A 1 71 ? 9.695 16.147 9.699 1.00 89.75 71 LYS A O 1
ATOM 604 N N . LYS A 1 72 ? 9.658 16.080 7.453 1.00 90.69 72 LYS A N 1
ATOM 605 C CA . LYS A 1 72 ? 9.754 17.532 7.234 1.00 90.69 72 LYS A CA 1
ATOM 606 C C . LYS A 1 72 ? 8.382 18.203 7.212 1.00 90.69 72 LYS A C 1
ATOM 608 O O . LYS A 1 72 ? 8.282 19.398 7.473 1.00 90.69 72 LYS A O 1
ATOM 613 N N . THR A 1 73 ? 7.346 17.444 6.881 1.00 86.38 73 THR A N 1
ATOM 614 C CA . THR A 1 73 ? 5.991 17.949 6.689 1.00 86.38 73 THR A CA 1
ATOM 615 C C . THR A 1 73 ? 5.203 17.946 7.997 1.00 86.38 73 THR A C 1
ATOM 617 O O . THR A 1 73 ? 5.067 16.919 8.657 1.00 86.38 73 THR A O 1
ATOM 620 N N . ASP A 1 74 ? 4.599 19.086 8.341 1.00 81.56 74 ASP A N 1
ATOM 621 C CA . ASP A 1 74 ? 3.597 19.143 9.406 1.00 81.56 74 ASP A CA 1
ATOM 622 C C . ASP A 1 74 ? 2.254 18.593 8.902 1.00 81.56 74 ASP A C 1
ATOM 624 O O . ASP A 1 74 ? 1.447 19.293 8.280 1.00 81.56 74 ASP A O 1
ATOM 628 N N . LEU A 1 75 ? 2.011 17.315 9.192 1.00 76.12 75 LEU A N 1
ATOM 629 C CA . LEU A 1 75 ? 0.783 16.613 8.819 1.00 76.12 75 LEU A CA 1
ATOM 630 C C . LEU A 1 75 ? -0.479 17.273 9.394 1.00 76.12 75 LEU A C 1
ATOM 632 O O . LEU A 1 75 ? -1.534 17.213 8.764 1.00 76.12 75 LEU A O 1
ATOM 636 N N . LYS A 1 76 ? -0.395 17.939 10.556 1.00 67.25 76 LYS A N 1
ATOM 637 C CA . LYS A 1 76 ? -1.559 18.609 11.161 1.00 67.25 76 LYS A CA 1
ATOM 638 C C . LYS A 1 76 ? -1.969 19.848 10.382 1.00 67.25 76 LYS A C 1
ATOM 640 O O . LYS A 1 76 ? -3.154 20.165 10.332 1.00 67.25 76 LYS A O 1
ATOM 645 N N . LYS A 1 77 ? -1.005 20.536 9.772 1.00 71.44 77 LYS A N 1
ATOM 646 C CA . LYS A 1 77 ? -1.280 21.696 8.929 1.00 71.44 77 LYS A CA 1
ATOM 647 C C . LYS A 1 77 ? -1.988 21.271 7.643 1.00 71.44 77 LYS A C 1
ATOM 649 O O . LYS A 1 77 ? -2.948 21.917 7.256 1.00 71.44 77 LYS A O 1
ATOM 654 N N . MET A 1 78 ? -1.595 20.145 7.042 1.00 67.56 78 MET A N 1
ATOM 655 C CA . MET A 1 78 ? -2.176 19.659 5.781 1.00 67.56 78 MET A CA 1
ATOM 656 C C . MET A 1 78 ? -3.597 19.095 5.894 1.00 67.56 78 MET A C 1
ATOM 658 O O . MET A 1 78 ? -4.359 19.218 4.946 1.00 67.56 78 MET A O 1
ATOM 662 N N . VAL A 1 79 ? -3.956 18.460 7.014 1.00 68.94 79 VAL A N 1
ATOM 663 C CA . VAL A 1 79 ? -5.295 17.854 7.190 1.00 68.94 79 VAL A CA 1
ATOM 664 C C . VAL A 1 79 ? -6.359 18.892 7.574 1.00 68.94 79 VAL A C 1
ATOM 666 O O . VAL A 1 79 ? -7.542 18.667 7.347 1.00 68.94 79 VAL A O 1
ATOM 669 N N . ASN A 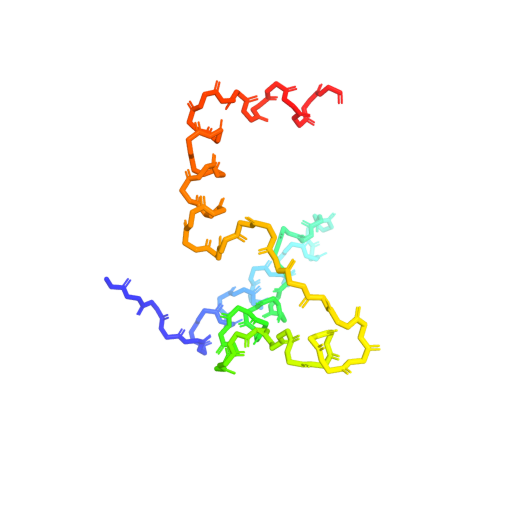1 80 ? -5.940 20.031 8.131 1.00 59.25 80 ASN A N 1
ATOM 670 C CA . ASN A 1 80 ? -6.821 21.122 8.564 1.00 59.25 80 ASN A CA 1
ATOM 671 C C . ASN A 1 80 ? -6.818 22.332 7.602 1.00 59.25 80 ASN A C 1
ATOM 673 O O . ASN A 1 80 ? -7.286 23.400 7.996 1.00 59.25 80 ASN A O 1
ATOM 677 N N . SER A 1 81 ? -6.239 22.187 6.400 1.00 51.25 81 SER A N 1
ATOM 678 C CA . SER A 1 81 ? -6.222 23.208 5.334 1.00 51.25 81 SER A CA 1
ATOM 679 C C . SER A 1 81 ? -7.378 23.027 4.359 1.00 51.25 81 SER A C 1
ATOM 681 O O . SER A 1 81 ? -7.684 21.856 4.046 1.00 51.25 81 SER A O 1
#

Radius of gyration: 18.32 Å; Cα contacts (8 Å, |Δi|>4): 28; chains: 1; bounding box: 38×36×42 Å

Foldseek 3Di:
DDDDLVVQLVVLVVVVVVCVVVVHDRPDDSCVSVVVPDPDDDDCVCCCVPVVDDDPDDPVVVVVVVVVCVVVDDPVVVVVD

Nearest PDB structures (foldseek):
  7vrc-assembly1_B  TM=5.589E-01  e=2.692E+00  Saccharomyces cerevisiae
  7vrc-a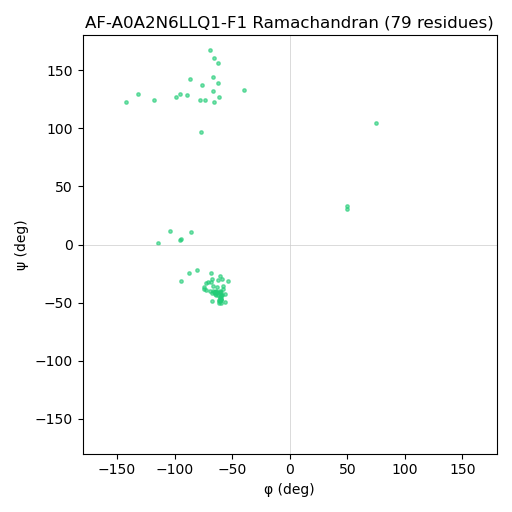ssembly2_D  TM=5.476E-01  e=2.514E+00  Saccharomyces cerevisiae
  6bva-assembly2_C  TM=3.713E-01  e=7.510E+00  Homo sapiens

Sequence (81 aa):
FSLPKDELKLFLKLRYQGQKLFRKQADILPEAVDFMTRPYAYSIEKARKTLSYEPKINLEEGMRLTQEWLKKTDLKKMVNS

Organism: NCBI:txid2019666

Secondary structure (DSSP, 8-state):
-PPPHHHHHHHHHHHHHHHHHTTPPPSS-THHHHHHT-SS----HHHHHHH----SS-HHHHHHHHHHHHHHS-HHHHHT-

Mean predicted aligned error: 9.2 Å

Solvent-accessible surface area (backbone atoms only — not comparable to full-atom values): 5113 Å² total; per-residue (Å²): 139,80,80,56,70,66,62,51,38,52,52,32,46,56,50,41,54,52,28,55,76,70,72,43,84,71,92,61,60,44,66,54,50,60,64,75,67,48,83,76,76,90,79,61,61,63,46,34,74,76,66,69,51,71,76,93,59,55,71,69,59,49,51,50,55,49,52,55,48,56,74,73,49,65,64,72,60,65,76,75,103